Protein AF-A0AAU7A2H8-F1 (afdb_monomer_lite)

Sequence (67 aa):
MIEGVPADDLSHFTNRAPYPIIHILRQAHLSRALAHVSEPEKIYAENIKTLNKLGRQKVEALCPWGK

Structure (mmCIF, N/CA/C/O backbone):
data_AF-A0AAU7A2H8-F1
#
_entry.id   AF-A0AAU7A2H8-F1
#
loop_
_atom_site.group_PDB
_atom_site.id
_atom_site.type_symbol
_atom_site.label_atom_id
_atom_site.label_alt_id
_atom_site.label_comp_id
_atom_site.label_asym_id
_atom_site.label_entity_id
_atom_site.label_seq_id
_atom_site.pdbx_PDB_ins_code
_atom_site.Cartn_x
_atom_site.Cartn_y
_atom_site.Cartn_z
_atom_site.occupancy
_atom_site.B_iso_or_equiv
_atom_site.auth_seq_id
_atom_site.auth_comp_id
_atom_site.auth_asym_id
_atom_site.auth_atom_id
_atom_site.pdbx_PDB_model_num
ATOM 1 N N . MET A 1 1 ? 4.890 -7.716 5.224 1.00 67.31 1 MET A N 1
ATOM 2 C CA . MET A 1 1 ? 5.117 -7.080 6.538 1.00 67.31 1 MET A CA 1
ATOM 3 C C . MET A 1 1 ? 6.270 -6.123 6.387 1.00 67.31 1 MET A C 1
ATOM 5 O O . MET A 1 1 ? 7.147 -6.394 5.575 1.00 67.31 1 MET A O 1
ATOM 9 N N . ILE A 1 2 ? 6.237 -5.017 7.112 1.00 78.19 2 ILE A N 1
ATOM 10 C CA . ILE A 1 2 ? 7.329 -4.048 7.130 1.00 78.19 2 ILE A CA 1
ATOM 11 C C . ILE A 1 2 ? 8.266 -4.403 8.276 1.00 78.19 2 ILE A C 1
ATOM 13 O O . ILE A 1 2 ? 7.821 -4.580 9.407 1.00 78.19 2 ILE A O 1
ATOM 17 N N . GLU A 1 3 ? 9.552 -4.544 7.983 1.00 83.81 3 GLU A N 1
ATOM 18 C CA . GLU A 1 3 ? 10.553 -4.824 9.009 1.00 83.81 3 GLU A CA 1
ATOM 19 C C . GLU A 1 3 ? 10.842 -3.572 9.848 1.00 83.81 3 GLU A C 1
ATOM 21 O O . GLU A 1 3 ? 10.860 -2.454 9.335 1.00 83.81 3 GLU A O 1
ATOM 26 N N . GLY A 1 4 ? 11.068 -3.759 11.152 1.00 85.00 4 GLY A N 1
ATOM 27 C CA . GLY A 1 4 ? 11.459 -2.679 12.066 1.00 85.00 4 GLY A CA 1
ATOM 28 C C . GLY A 1 4 ? 10.320 -1.809 12.615 1.00 85.00 4 GLY A C 1
ATOM 29 O O . GLY A 1 4 ? 10.605 -0.843 13.319 1.00 85.00 4 GLY A O 1
ATOM 30 N N . VAL A 1 5 ? 9.052 -2.141 12.346 1.00 87.06 5 VAL A N 1
ATOM 31 C CA . VAL A 1 5 ? 7.880 -1.444 12.915 1.00 87.06 5 VAL A CA 1
ATOM 32 C C . VAL A 1 5 ? 7.037 -2.384 13.793 1.00 87.06 5 VAL A C 1
ATOM 34 O O . VAL A 1 5 ? 7.091 -3.603 13.599 1.00 87.06 5 VAL A O 1
ATOM 37 N N . PRO A 1 6 ? 6.253 -1.856 14.755 1.00 89.81 6 PRO A N 1
ATOM 38 C CA . PRO A 1 6 ? 5.355 -2.658 15.587 1.00 89.81 6 PRO A CA 1
ATOM 39 C C . PRO A 1 6 ? 4.397 -3.538 14.774 1.00 89.81 6 PRO A C 1
ATOM 41 O O . PRO A 1 6 ? 4.022 -3.208 13.649 1.00 89.81 6 PRO A O 1
ATOM 44 N N . ALA A 1 7 ? 3.967 -4.665 15.343 1.00 86.50 7 ALA A N 1
ATOM 45 C CA . ALA A 1 7 ? 3.083 -5.613 14.656 1.00 86.50 7 ALA A CA 1
ATOM 46 C C . ALA A 1 7 ? 1.704 -5.019 14.310 1.00 86.50 7 ALA A C 1
ATOM 48 O O . ALA A 1 7 ? 1.066 -5.427 13.337 1.00 86.50 7 ALA A O 1
ATOM 49 N N . ASP A 1 8 ? 1.248 -4.048 15.096 1.00 86.69 8 ASP A N 1
ATOM 50 C CA . ASP A 1 8 ? -0.010 -3.340 14.910 1.00 86.69 8 ASP A CA 1
ATOM 51 C C . ASP A 1 8 ? 0.127 -2.091 14.030 1.00 86.69 8 ASP A C 1
ATOM 53 O O . ASP A 1 8 ? -0.878 -1.424 13.791 1.00 86.69 8 ASP A O 1
ATOM 57 N N . ASP A 1 9 ? 1.320 -1.769 13.521 1.00 91.25 9 ASP A N 1
ATOM 58 C CA . ASP A 1 9 ? 1.571 -0.542 12.766 1.00 91.25 9 ASP A CA 1
ATOM 59 C C . ASP A 1 9 ? 0.674 -0.420 11.519 1.00 91.25 9 ASP A C 1
ATOM 61 O O . ASP A 1 9 ? 0.452 -1.373 10.762 1.00 91.25 9 ASP A O 1
ATOM 65 N N . LEU A 1 10 ? 0.151 0.788 11.290 1.00 91.38 10 LEU A N 1
ATOM 66 C CA . LEU A 1 10 ? -0.783 1.064 10.199 1.00 91.38 10 LEU A CA 1
ATOM 67 C C . LEU A 1 10 ? -0.149 0.841 8.819 1.00 91.38 10 LEU A C 1
ATOM 69 O O . LEU A 1 10 ? -0.842 0.486 7.867 1.00 91.38 10 LEU A O 1
ATOM 73 N N . SER A 1 11 ? 1.169 0.992 8.707 1.00 91.00 11 SER A N 1
ATOM 74 C CA . SER A 1 11 ? 1.928 0.753 7.481 1.00 91.00 11 SER A CA 1
ATOM 75 C C . SER A 1 11 ? 1.768 -0.675 6.949 1.00 91.00 11 SER A C 1
ATOM 77 O O . SER A 1 11 ? 1.826 -0.881 5.734 1.00 91.00 11 SER A O 1
ATOM 79 N N . HIS A 1 12 ? 1.468 -1.665 7.799 1.00 91.38 12 HIS A N 1
ATOM 80 C CA . HIS A 1 12 ? 1.229 -3.040 7.343 1.00 91.38 12 HIS A CA 1
ATOM 81 C C . HIS A 1 12 ? 0.004 -3.158 6.436 1.00 91.38 12 HIS A C 1
ATOM 83 O O . HIS A 1 12 ? -0.039 -4.065 5.603 1.00 91.38 12 HIS A O 1
ATOM 89 N N . PHE A 1 13 ? -0.961 -2.235 6.529 1.00 92.44 13 PHE A N 1
ATOM 90 C CA . PHE A 1 13 ? -2.125 -2.209 5.638 1.00 92.44 13 PHE A CA 1
ATOM 91 C C . PHE A 1 13 ? -1.748 -1.951 4.173 1.00 92.44 13 PHE A C 1
ATOM 93 O O . PHE A 1 13 ? -2.529 -2.309 3.298 1.00 92.44 13 PHE A O 1
ATOM 100 N N . THR A 1 14 ? -0.545 -1.432 3.879 1.00 91.00 14 THR A N 1
ATOM 101 C CA . THR A 1 14 ? -0.052 -1.272 2.492 1.00 91.00 14 THR A CA 1
ATOM 102 C C . THR A 1 14 ? 0.013 -2.588 1.714 1.00 91.00 14 THR A C 1
ATOM 104 O O . THR A 1 14 ? -0.008 -2.564 0.488 1.00 91.00 14 THR A O 1
ATOM 107 N N . ASN A 1 15 ? 0.083 -3.728 2.412 1.00 89.44 15 ASN A N 1
ATOM 108 C CA . ASN A 1 15 ? 0.236 -5.058 1.822 1.00 89.44 15 ASN A CA 1
ATOM 109 C C . ASN A 1 15 ? -0.857 -6.051 2.267 1.00 89.44 15 ASN A C 1
ATOM 111 O O . ASN A 1 15 ? -0.715 -7.253 2.044 1.00 89.44 15 ASN A O 1
ATOM 115 N N . ARG A 1 16 ? -1.928 -5.587 2.934 1.00 89.75 16 ARG A N 1
ATOM 116 C CA . ARG A 1 16 ? -3.052 -6.446 3.355 1.00 89.75 16 ARG A CA 1
ATOM 117 C C . ARG A 1 16 ? -4.097 -6.538 2.245 1.0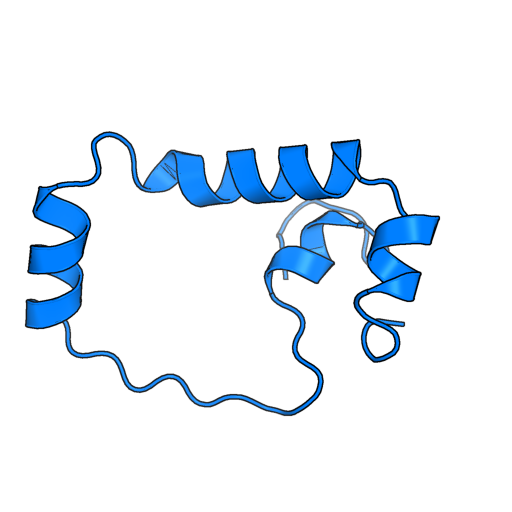0 89.75 16 ARG A C 1
ATOM 119 O O . ARG A 1 16 ? -4.439 -5.544 1.612 1.00 89.75 16 ARG A O 1
ATOM 126 N N . ALA A 1 17 ? -4.654 -7.729 2.065 1.00 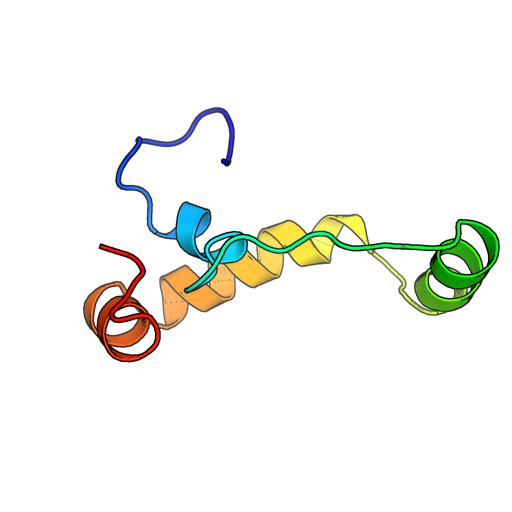90.81 17 ALA A N 1
ATOM 127 C CA . ALA A 1 17 ? -5.720 -8.012 1.112 1.00 90.81 17 ALA A CA 1
ATOM 128 C C . ALA A 1 17 ? -6.833 -8.834 1.791 1.00 90.81 17 ALA A C 1
ATOM 130 O O . ALA A 1 17 ? -6.541 -9.547 2.751 1.00 90.81 17 ALA A O 1
ATOM 131 N N . PRO A 1 18 ? -8.093 -8.752 1.319 1.00 91.94 18 PRO A N 1
ATOM 132 C CA . PRO A 1 18 ? -9.216 -9.491 1.912 1.00 91.94 18 PRO A CA 1
ATOM 133 C C . PRO A 1 18 ? -9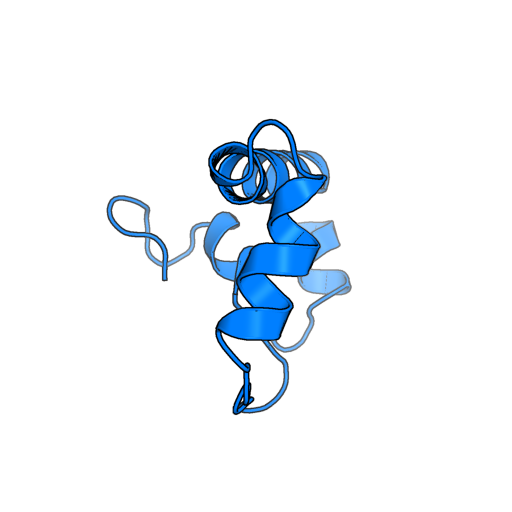.106 -11.005 1.738 1.00 91.94 18 PRO A C 1
ATOM 135 O O . PRO A 1 18 ? -9.628 -11.766 2.546 1.00 91.94 18 PRO A O 1
ATOM 138 N N . TYR A 1 19 ? -8.425 -11.435 0.680 1.00 92.62 19 TYR A N 1
ATOM 139 C CA . TYR A 1 19 ? -8.220 -12.833 0.339 1.00 92.62 19 TYR A CA 1
ATOM 140 C C . TYR A 1 19 ? -6.748 -13.050 -0.017 1.00 92.62 19 TYR A C 1
ATOM 142 O O . TYR A 1 19 ? -6.082 -12.092 -0.414 1.00 92.62 19 TYR A O 1
ATOM 150 N N . PRO A 1 20 ? -6.223 -14.281 0.091 1.00 92.00 20 PRO A N 1
ATOM 151 C CA . PRO A 1 20 ? -4.895 -14.605 -0.417 1.00 92.00 20 PRO A CA 1
ATOM 152 C C . PRO A 1 20 ? -4.776 -14.268 -1.911 1.00 92.00 20 PRO A C 1
ATOM 154 O O . PRO A 1 20 ? -5.620 -14.679 -2.708 1.00 92.00 20 PRO A O 1
ATOM 157 N N . ILE A 1 21 ? -3.730 -13.529 -2.294 1.00 92.31 21 ILE A N 1
ATOM 158 C CA . ILE A 1 21 ? -3.488 -13.120 -3.685 1.00 92.31 21 ILE A CA 1
ATOM 159 C C . ILE A 1 21 ? -2.168 -13.711 -4.177 1.00 92.31 21 ILE A C 1
ATOM 161 O O . ILE A 1 21 ? -1.130 -13.559 -3.536 1.00 92.31 21 ILE A O 1
ATOM 165 N N . ILE A 1 22 ? -2.204 -14.332 -5.358 1.00 95.00 22 ILE A N 1
ATOM 166 C CA . ILE A 1 22 ? -1.011 -14.725 -6.111 1.00 95.00 22 ILE A CA 1
ATOM 167 C C . ILE A 1 22 ? -0.838 -13.737 -7.264 1.00 95.00 22 ILE A C 1
ATOM 169 O O . ILE A 1 22 ? -1.626 -13.722 -8.209 1.00 95.00 22 ILE A O 1
ATOM 173 N N . HIS A 1 23 ? 0.204 -12.910 -7.195 1.00 89.88 23 HIS A N 1
ATOM 174 C CA . HIS A 1 23 ? 0.560 -12.001 -8.281 1.00 89.88 23 HIS A CA 1
ATOM 175 C C . HIS A 1 23 ? 1.504 -12.697 -9.268 1.00 89.88 23 HIS A C 1
ATOM 177 O O . HIS A 1 23 ? 2.643 -13.009 -8.929 1.00 89.88 23 HIS A O 1
ATOM 183 N N . ILE A 1 24 ? 1.056 -12.904 -10.510 1.00 94.81 24 ILE A N 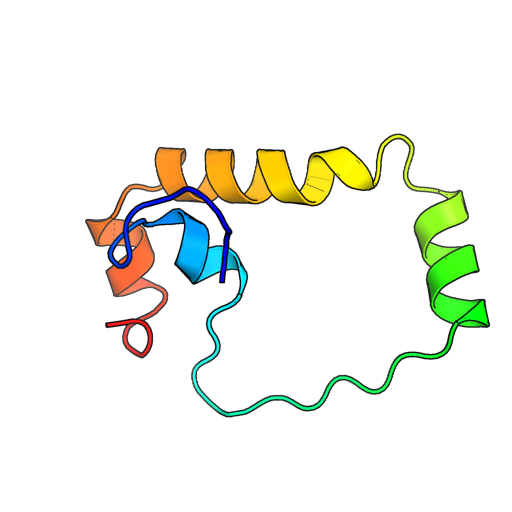1
ATOM 184 C CA . ILE A 1 24 ? 1.914 -13.386 -11.601 1.00 94.81 24 ILE A CA 1
ATOM 185 C C . ILE A 1 24 ? 2.389 -12.177 -12.402 1.00 94.81 24 ILE A C 1
ATOM 187 O O . ILE A 1 24 ? 1.632 -11.576 -13.164 1.00 94.81 24 ILE A O 1
ATOM 191 N N . LEU A 1 25 ? 3.657 -11.812 -12.223 1.00 94.06 25 LEU A N 1
ATOM 192 C CA . LEU A 1 25 ? 4.271 -10.658 -12.873 1.00 94.06 25 LEU A CA 1
ATOM 193 C C . LEU A 1 25 ? 5.375 -11.113 -13.829 1.00 94.06 25 LEU A C 1
ATOM 195 O O . LEU A 1 25 ? 6.208 -11.950 -13.491 1.00 94.06 25 LEU A O 1
ATOM 199 N N . ARG A 1 26 ? 5.409 -10.529 -15.031 1.00 96.50 26 ARG A N 1
ATOM 200 C CA . ARG A 1 26 ? 6.499 -10.744 -15.993 1.00 96.50 26 ARG A CA 1
ATOM 201 C C . ARG A 1 26 ? 7.546 -9.648 -15.840 1.00 96.50 26 ARG A C 1
ATOM 203 O O . ARG A 1 26 ? 7.212 -8.474 -15.977 1.00 96.50 26 ARG A O 1
ATOM 210 N N . GLN A 1 27 ? 8.807 -10.032 -15.655 1.00 94.06 27 GLN A N 1
ATOM 211 C CA . GLN A 1 27 ? 9.932 -9.102 -15.477 1.00 94.06 27 GLN A CA 1
ATOM 212 C C . GLN A 1 27 ? 10.004 -8.041 -16.586 1.00 94.06 27 GLN A C 1
ATOM 214 O O . GLN A 1 27 ? 10.012 -6.853 -16.294 1.00 94.06 27 GLN A O 1
ATOM 219 N N . ALA A 1 28 ? 9.905 -8.446 -17.857 1.00 95.50 28 ALA A N 1
ATOM 220 C CA . ALA A 1 28 ? 9.913 -7.508 -18.983 1.00 95.50 28 ALA A CA 1
ATOM 221 C C . ALA A 1 28 ? 8.786 -6.457 -18.921 1.00 95.50 28 ALA A C 1
ATOM 223 O O . ALA A 1 28 ? 8.956 -5.334 -19.384 1.00 95.50 28 ALA A O 1
ATOM 224 N N . HIS A 1 29 ? 7.625 -6.800 -18.355 1.00 94.38 29 HIS A N 1
ATOM 225 C CA . HIS A 1 29 ? 6.531 -5.842 -18.180 1.00 94.38 29 HIS A CA 1
ATOM 226 C C . HIS A 1 29 ? 6.802 -4.892 -17.017 1.00 94.38 29 HIS A C 1
ATOM 228 O O . HIS A 1 29 ? 6.528 -3.701 -17.142 1.00 94.38 29 HIS A O 1
ATOM 234 N N . LEU A 1 30 ? 7.368 -5.412 -15.926 1.00 91.50 30 LEU A N 1
ATOM 235 C CA . LEU A 1 30 ? 7.761 -4.607 -14.778 1.00 91.50 30 LEU A CA 1
ATOM 236 C C . LEU A 1 30 ? 8.816 -3.568 -15.177 1.00 91.50 30 LEU A C 1
ATOM 238 O O . LEU A 1 30 ? 8.620 -2.387 -14.917 1.00 91.50 30 LEU A O 1
ATOM 242 N N . SER A 1 31 ? 9.869 -3.970 -15.895 1.00 92.62 31 SER A N 1
ATOM 243 C CA . SER A 1 31 ? 10.917 -3.050 -16.358 1.00 92.62 31 SER A CA 1
ATOM 244 C C . SER A 1 31 ? 10.363 -1.931 -17.242 1.00 92.62 31 SER A C 1
ATOM 246 O O . SER A 1 31 ? 10.734 -0.776 -17.065 1.00 92.62 31 SER A O 1
ATOM 248 N N . ARG A 1 32 ? 9.429 -2.239 -18.157 1.00 92.88 32 ARG A N 1
ATOM 249 C CA . ARG A 1 32 ? 8.771 -1.208 -18.981 1.00 92.88 32 ARG A CA 1
ATOM 250 C C . ARG A 1 32 ? 7.910 -0.256 -18.156 1.00 92.88 32 ARG A C 1
ATOM 252 O O . ARG A 1 32 ? 7.906 0.934 -18.433 1.00 92.88 32 ARG A O 1
ATOM 259 N N . ALA A 1 33 ? 7.168 -0.769 -17.175 1.00 90.81 33 ALA A N 1
ATOM 260 C CA . ALA A 1 33 ? 6.340 0.072 -16.315 1.00 90.81 33 ALA A CA 1
ATOM 261 C C . ALA A 1 33 ? 7.204 1.021 -15.471 1.00 90.81 33 ALA A C 1
ATOM 263 O O . ALA A 1 33 ? 6.886 2.200 -15.342 1.00 90.81 33 ALA A O 1
ATOM 264 N N . LEU A 1 34 ? 8.327 0.519 -14.954 1.00 90.75 34 LEU A N 1
ATOM 265 C CA . LEU A 1 34 ? 9.263 1.297 -14.147 1.00 90.75 34 LEU A CA 1
ATOM 266 C C . LEU A 1 34 ? 10.090 2.296 -14.965 1.00 90.75 34 LEU A C 1
ATOM 268 O O . LEU A 1 34 ? 10.533 3.288 -14.402 1.00 90.75 34 LEU A O 1
ATOM 272 N N . ALA A 1 35 ? 10.245 2.105 -16.280 1.00 92.31 35 ALA A N 1
ATOM 273 C CA . ALA A 1 35 ? 10.999 3.020 -17.144 1.00 92.31 35 ALA A CA 1
ATOM 274 C C . ALA A 1 35 ? 10.462 4.467 -17.148 1.00 92.31 35 ALA A C 1
ATOM 276 O O . ALA A 1 35 ? 11.186 5.390 -17.515 1.00 92.31 35 ALA A O 1
ATOM 277 N N . HIS A 1 36 ? 9.205 4.666 -16.742 1.00 89.69 36 HIS A N 1
ATOM 278 C CA . HIS A 1 36 ? 8.558 5.978 -16.656 1.00 89.69 36 HIS A CA 1
ATOM 279 C C . HIS A 1 36 ? 8.348 6.469 -15.216 1.00 89.69 36 HIS A C 1
ATOM 281 O O . HIS A 1 36 ? 7.771 7.535 -15.013 1.00 89.69 36 HIS A O 1
ATOM 287 N N . VAL A 1 37 ? 8.793 5.708 -14.215 1.00 88.25 37 VAL A N 1
ATOM 288 C CA . VAL A 1 37 ? 8.682 6.072 -12.800 1.00 88.25 37 VAL A CA 1
ATOM 289 C C . VAL A 1 37 ? 10.036 6.594 -12.337 1.00 88.25 37 VAL A C 1
ATOM 291 O O . VAL A 1 37 ? 11.008 5.849 -12.316 1.00 88.25 37 VAL A O 1
ATOM 294 N N . SER A 1 38 ? 10.102 7.875 -11.970 1.00 87.44 38 SER A N 1
ATOM 295 C CA . SER A 1 38 ? 11.369 8.537 -11.634 1.00 87.44 38 SER A CA 1
ATOM 296 C C . SER A 1 38 ? 12.029 7.997 -10.364 1.00 87.44 38 SER A C 1
ATOM 298 O O . SER A 1 38 ? 13.246 7.884 -10.330 1.00 87.44 38 SER A O 1
ATOM 300 N N . GLU A 1 39 ? 11.238 7.671 -9.337 1.00 90.56 39 GLU A N 1
ATOM 301 C CA . GLU A 1 39 ? 11.739 7.239 -8.021 1.00 90.56 39 GLU A CA 1
ATOM 302 C C . GLU A 1 39 ? 10.881 6.080 -7.474 1.00 90.56 39 GLU A C 1
ATOM 304 O O . GLU A 1 39 ? 10.052 6.277 -6.576 1.00 90.56 39 GLU A O 1
ATOM 309 N N . PRO A 1 40 ? 10.990 4.866 -8.050 1.00 87.75 40 PRO A N 1
ATOM 310 C CA . PRO A 1 40 ? 10.163 3.720 -7.664 1.00 87.75 40 PRO A CA 1
ATOM 311 C C . PRO A 1 40 ? 10.256 3.366 -6.176 1.00 87.75 40 PRO A C 1
ATOM 313 O O . PRO A 1 40 ? 9.263 2.987 -5.556 1.00 87.75 40 PRO A O 1
ATOM 316 N N . GLU A 1 41 ? 11.432 3.528 -5.581 1.00 86.81 41 GLU A N 1
ATOM 317 C CA . GLU A 1 41 ? 11.696 3.305 -4.160 1.00 86.81 41 GLU A CA 1
ATOM 318 C C . GLU A 1 41 ? 10.851 4.201 -3.244 1.00 86.81 41 GLU A C 1
ATOM 320 O O . GLU A 1 41 ? 10.514 3.801 -2.126 1.00 86.81 41 GLU A O 1
ATOM 325 N N . LYS A 1 42 ? 10.420 5.377 -3.720 1.00 92.50 42 LYS A N 1
ATOM 326 C CA . LYS A 1 42 ? 9.554 6.277 -2.946 1.00 92.50 42 LYS A CA 1
ATOM 327 C C . LYS A 1 42 ? 8.112 5.807 -2.856 1.00 92.50 42 LYS A C 1
ATOM 329 O O . LYS A 1 42 ? 7.423 6.218 -1.924 1.00 92.50 42 LYS A O 1
ATOM 334 N N . ILE A 1 43 ? 7.653 4.934 -3.759 1.00 90.56 43 ILE A N 1
ATOM 335 C CA . ILE A 1 43 ? 6.269 4.425 -3.764 1.00 90.56 43 ILE A CA 1
ATOM 336 C C . ILE A 1 43 ? 5.912 3.861 -2.388 1.00 90.56 43 ILE A C 1
ATOM 338 O O . ILE A 1 43 ? 4.855 4.152 -1.833 1.00 90.56 43 ILE A O 1
ATOM 342 N N . TYR A 1 44 ? 6.829 3.090 -1.811 1.00 89.50 44 TYR A N 1
ATOM 343 C CA . TYR A 1 44 ? 6.648 2.496 -0.498 1.00 89.50 44 TYR A CA 1
ATOM 344 C C . TYR A 1 44 ? 6.488 3.553 0.611 1.00 89.50 44 TYR A C 1
ATOM 346 O O . TYR A 1 44 ? 5.527 3.502 1.381 1.00 89.50 44 TYR A O 1
ATOM 354 N N . ALA A 1 45 ? 7.379 4.546 0.664 1.00 91.12 45 ALA A N 1
ATOM 355 C CA . ALA A 1 45 ? 7.335 5.602 1.674 1.00 91.12 45 ALA A CA 1
ATOM 356 C C . ALA A 1 45 ? 6.077 6.484 1.547 1.00 91.12 45 ALA A C 1
ATOM 358 O O . ALA A 1 45 ? 5.438 6.815 2.550 1.00 91.12 45 ALA A O 1
ATOM 359 N N . GLU A 1 46 ? 5.678 6.825 0.321 1.00 94.06 46 GLU A N 1
ATOM 360 C CA . GLU A 1 46 ? 4.476 7.623 0.052 1.00 94.06 46 GLU A CA 1
ATOM 361 C C . GLU A 1 46 ? 3.184 6.863 0.391 1.00 94.06 46 GLU A C 1
ATOM 363 O O . GLU A 1 46 ? 2.243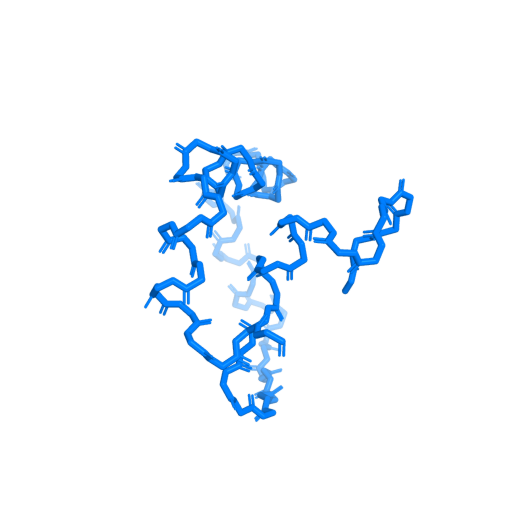 7.459 0.922 1.00 94.06 46 GLU A O 1
ATOM 368 N N . ASN A 1 47 ? 3.137 5.542 0.186 1.00 94.06 47 ASN A N 1
ATOM 369 C CA . ASN A 1 47 ? 2.006 4.715 0.618 1.00 94.06 47 ASN A CA 1
ATOM 370 C C . ASN A 1 47 ? 1.838 4.753 2.143 1.00 94.06 47 ASN A C 1
ATOM 372 O O . ASN A 1 47 ? 0.729 4.968 2.636 1.00 94.06 47 ASN A O 1
ATOM 376 N N . ILE A 1 48 ? 2.933 4.622 2.898 1.00 93.25 48 ILE A N 1
ATOM 377 C CA . ILE A 1 48 ? 2.908 4.716 4.367 1.00 93.25 48 ILE A CA 1
ATOM 378 C C . ILE A 1 48 ? 2.433 6.096 4.811 1.00 93.25 48 ILE A C 1
ATOM 380 O O . ILE A 1 48 ? 1.533 6.209 5.643 1.00 93.25 48 ILE A O 1
ATOM 384 N N . LYS A 1 49 ? 2.992 7.157 4.224 1.00 94.69 49 LYS A N 1
ATOM 385 C CA . LYS A 1 49 ? 2.590 8.538 4.511 1.00 94.69 49 LYS A CA 1
ATOM 386 C C . LYS A 1 49 ? 1.110 8.768 4.216 1.00 94.69 49 LYS A C 1
ATOM 388 O O . LYS A 1 49 ? 0.428 9.438 4.990 1.00 94.69 49 LYS A O 1
ATOM 393 N N . THR A 1 50 ? 0.601 8.189 3.132 1.00 95.25 50 THR A N 1
ATOM 394 C CA . THR A 1 50 ? -0.813 8.271 2.751 1.00 95.25 50 THR A CA 1
ATOM 395 C C . THR A 1 50 ? -1.705 7.572 3.773 1.00 95.25 50 THR A C 1
ATOM 397 O O . THR A 1 50 ? -2.684 8.171 4.221 1.00 95.25 50 THR A O 1
ATOM 400 N N . LEU A 1 51 ? -1.359 6.356 4.206 1.00 93.94 51 LEU A N 1
ATOM 401 C CA . LEU A 1 51 ? -2.107 5.649 5.253 1.00 93.94 51 LEU A CA 1
ATOM 402 C C . LEU A 1 51 ? -2.076 6.401 6.586 1.00 93.94 51 LEU A C 1
ATOM 404 O O . LEU A 1 51 ? -3.122 6.589 7.206 1.00 93.94 51 LEU A O 1
ATOM 408 N N . ASN A 1 52 ? -0.912 6.913 6.986 1.00 93.12 52 ASN A N 1
ATOM 409 C CA . ASN A 1 52 ? -0.770 7.717 8.199 1.00 93.12 52 ASN A CA 1
ATOM 410 C C . ASN A 1 52 ? -1.612 8.998 8.137 1.00 93.12 52 ASN A C 1
ATOM 412 O O . ASN A 1 52 ? -2.254 9.356 9.122 1.00 93.12 52 ASN A O 1
ATOM 416 N N . LYS A 1 53 ? -1.680 9.656 6.972 1.00 96.00 53 LYS A N 1
ATOM 417 C CA . LYS A 1 53 ? -2.534 10.833 6.749 1.00 96.00 53 LYS A CA 1
ATOM 418 C C . LYS A 1 53 ? -4.028 10.496 6.783 1.00 96.00 53 LYS A C 1
ATOM 420 O O . LYS A 1 53 ? -4.818 11.318 7.237 1.00 96.00 53 LYS A O 1
ATOM 425 N N . LEU A 1 54 ? -4.431 9.325 6.284 1.00 95.31 54 LEU A N 1
ATOM 426 C CA . LEU A 1 54 ? -5.820 8.856 6.371 1.00 95.31 54 LEU A CA 1
ATOM 427 C C . LEU A 1 54 ? -6.224 8.550 7.817 1.00 95.31 54 LEU A C 1
ATOM 429 O O . LEU A 1 54 ? -7.376 8.784 8.183 1.00 95.31 54 LEU A O 1
ATOM 433 N N . GLY A 1 55 ? -5.278 8.062 8.621 1.00 93.94 55 GLY A N 1
ATOM 434 C CA . GLY A 1 55 ? -5.481 7.701 10.017 1.00 93.94 55 GLY A CA 1
ATOM 435 C C . GLY A 1 55 ? -6.152 6.336 10.190 1.00 93.94 55 GLY A C 1
ATOM 436 O O . GLY A 1 55 ? -6.888 5.851 9.326 1.00 93.94 55 GLY A O 1
ATOM 437 N N . ARG A 1 56 ? -5.912 5.713 11.351 1.00 92.12 56 ARG A N 1
ATOM 438 C CA . ARG A 1 56 ? -6.312 4.326 11.642 1.00 92.12 56 ARG A CA 1
ATOM 439 C C . ARG A 1 56 ? -7.802 4.063 11.436 1.00 92.12 56 ARG A C 1
ATOM 441 O O . ARG A 1 56 ? -8.154 3.137 10.719 1.00 92.12 56 ARG A O 1
ATOM 448 N N . GLN A 1 57 ? -8.669 4.897 12.010 1.00 93.94 57 GLN A N 1
ATOM 449 C CA . GLN A 1 57 ? -10.121 4.695 11.942 1.00 93.94 57 GLN A CA 1
ATOM 450 C C . GLN A 1 57 ? -10.625 4.619 10.493 1.00 93.94 57 GLN A C 1
ATOM 452 O O . GLN A 1 57 ? -11.438 3.762 10.155 1.00 93.94 57 GLN A O 1
ATOM 457 N N . LYS A 1 58 ? -10.124 5.506 9.625 1.00 95.19 58 LYS A N 1
ATOM 458 C CA . LYS A 1 58 ? -10.535 5.557 8.222 1.00 95.19 58 LYS A CA 1
ATOM 459 C C . LYS A 1 58 ? -9.981 4.378 7.430 1.00 95.19 58 LYS A C 1
ATOM 461 O O . LYS A 1 58 ? -10.705 3.805 6.622 1.00 95.19 58 LYS A O 1
ATOM 466 N N . VAL A 1 59 ? -8.725 4.006 7.665 1.00 94.56 59 VAL A N 1
ATOM 467 C CA . VAL A 1 59 ? -8.103 2.843 7.017 1.00 94.56 59 VAL A CA 1
ATOM 468 C C . VAL A 1 59 ? -8.817 1.550 7.414 1.00 94.56 59 VAL A C 1
ATOM 470 O O . VAL A 1 59 ? -9.163 0.767 6.538 1.00 94.56 59 VAL A O 1
ATOM 473 N N . GLU A 1 60 ? -9.129 1.348 8.694 1.00 92.62 60 GLU A N 1
ATOM 474 C CA . GLU A 1 60 ? -9.875 0.168 9.158 1.00 92.62 60 GLU A CA 1
ATOM 475 C C . GLU A 1 60 ? -11.309 0.119 8.613 1.00 92.62 60 GLU A C 1
ATOM 477 O O . GLU A 1 60 ? -11.827 -0.963 8.352 1.00 92.62 60 GLU A O 1
ATO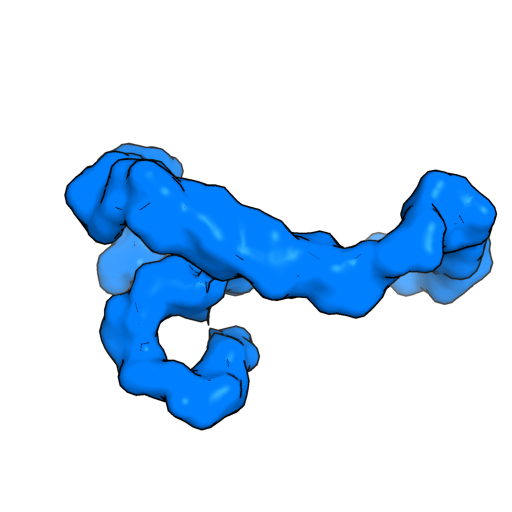M 482 N N . ALA A 1 61 ? -11.949 1.273 8.398 1.00 94.19 61 ALA A N 1
ATOM 483 C CA . ALA A 1 61 ? -13.260 1.331 7.752 1.00 94.19 61 ALA A CA 1
ATOM 484 C C . ALA A 1 61 ? -13.200 0.957 6.257 1.00 94.19 61 ALA A C 1
ATOM 486 O O . ALA A 1 61 ? -14.126 0.331 5.748 1.00 94.19 61 ALA A O 1
ATOM 487 N N . LEU A 1 62 ? -12.119 1.323 5.557 1.00 93.00 62 LEU A N 1
ATOM 488 C CA . LEU A 1 62 ? -11.893 0.969 4.147 1.00 93.00 62 LEU A CA 1
ATOM 489 C C . LEU A 1 62 ? -11.412 -0.476 3.968 1.00 93.00 62 LEU A C 1
ATOM 491 O O . LEU A 1 62 ? -11.677 -1.093 2.938 1.00 93.00 62 LEU A O 1
ATOM 495 N N . CYS A 1 63 ? -10.714 -1.009 4.968 1.00 91.56 63 CYS A N 1
ATOM 496 C CA . CYS A 1 63 ? -10.171 -2.360 4.996 1.00 91.56 63 CYS A CA 1
ATOM 497 C C . CYS A 1 63 ? -10.746 -3.138 6.191 1.00 91.56 63 CYS A C 1
ATOM 499 O O . CYS A 1 63 ? -9.996 -3.476 7.110 1.00 91.56 63 CYS A O 1
ATOM 501 N N . PRO A 1 64 ? -12.054 -3.462 6.199 1.00 87.06 64 PRO A N 1
ATOM 502 C CA . PRO A 1 64 ? -12.695 -4.160 7.317 1.00 87.06 64 PRO A CA 1
ATOM 503 C C . PRO A 1 64 ? -12.135 -5.573 7.557 1.00 87.06 64 PRO A C 1
ATOM 505 O O . PRO A 1 64 ? -12.227 -6.090 8.664 1.00 87.06 64 PRO A O 1
ATOM 508 N N . TRP A 1 65 ? -11.517 -6.178 6.539 1.00 85.12 65 TRP A N 1
ATOM 509 C CA . TRP A 1 65 ? -10.787 -7.452 6.620 1.00 85.12 65 TRP A CA 1
ATOM 510 C C . TRP A 1 65 ? -9.374 -7.324 7.203 1.00 85.12 65 TRP A C 1
ATOM 512 O O . TRP A 1 65 ? -8.691 -8.322 7.392 1.00 85.12 65 TRP A O 1
ATOM 522 N N . GLY A 1 66 ? -8.886 -6.100 7.398 1.00 77.19 66 GLY A N 1
ATOM 523 C CA . GLY A 1 66 ? -7.516 -5.829 7.803 1.00 77.19 66 GLY A CA 1
ATOM 524 C C . GLY A 1 66 ? -7.317 -5.776 9.312 1.00 77.19 66 GLY A C 1
ATOM 525 O O . GLY A 1 66 ? -6.288 -5.252 9.711 1.00 77.19 66 GLY A O 1
ATOM 526 N N . LYS A 1 67 ? -8.260 -6.242 10.135 1.00 66.12 67 LYS A N 1
ATOM 527 C CA . LYS A 1 67 ? -8.101 -6.311 11.596 1.00 66.12 67 LYS A CA 1
ATOM 528 C C . LYS A 1 67 ? -7.403 -7.596 12.015 1.00 66.12 67 LYS A C 1
ATOM 530 O O . LYS A 1 67 ? -7.786 -8.659 11.487 1.00 66.12 67 LYS A O 1
#

Radius of gyration: 14.12 Å; chains: 1; bounding box: 25×26×35 Å

Foldseek 3Di:
DDPPDDPPQQLCLLPDDLDDDDDDDDPVVVVVVCVPPPCPVCVSVVSSVVSVVCPDVNSCVVCVSPD

Secondary structure (DSSP, 8-state):
--TTS-TT-GGGGGG--SS-------HHHHHHHHTT-S-TTHHHHHHHHHHHHH-HHHHHHH-GGG-

pLDDT: mean 90.41, std 5.56, range [66.12, 96.5]